Protein AF-A0A5J6DQD5-F1 (afdb_monomer)

InterPro domains:
  IPR000047 Helix-turn-helix motif [PR00031] (21-30)
  IPR000047 Helix-turn-helix motif [PR00031] (30-46)
  IPR001356 Homeodomain [PF00046] (2-46)
  IPR001356 Homeodomain [PS50071] (1-46)
  IPR001356 Homeodomain [SM00389] (1-46)
  IPR001356 Homeodomain [cd00086] (3-46)
  IPR009057 Homedomain-like superfamily [SSF46689] (2-46)
  IPR020479 Homeodomain, metazoa [PR00024] (14-25)
  IPR020479 Homeodomain, metazoa [PR00024] (29-39)
  IPR020479 Homeodomain, metazoa [PR00024] (39-46)

Structure (mmCIF, N/CA/C/O backbone):
data_AF-A0A5J6DQD5-F1
#
_entry.id   AF-A0A5J6DQD5-F1
#
loop_
_atom_site.group_PDB
_atom_site.id
_atom_site.type_symbol
_atom_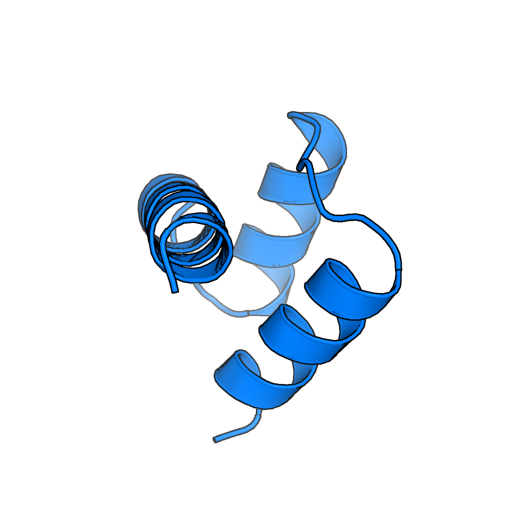site.label_atom_id
_atom_site.label_alt_id
_atom_site.label_comp_id
_atom_site.label_asym_id
_atom_site.label_entity_id
_atom_site.label_seq_id
_atom_site.pdbx_PDB_ins_code
_atom_site.Cartn_x
_atom_site.Cartn_y
_atom_site.Cartn_z
_atom_site.occupancy
_atom_site.B_iso_or_equiv
_atom_site.auth_seq_id
_atom_site.auth_comp_id
_atom_site.auth_asym_id
_atom_site.auth_atom_id
_atom_site.pdbx_PDB_model_num
ATOM 1 N N . ASN A 1 1 ? 0.157 -6.383 14.502 1.00 65.12 1 ASN A N 1
ATOM 2 C CA . ASN A 1 1 ? 0.031 -5.559 13.277 1.00 65.12 1 ASN A CA 1
ATOM 3 C C . ASN A 1 1 ? -0.208 -6.434 12.061 1.00 65.12 1 ASN A C 1
ATOM 5 O O . ASN A 1 1 ? 0.729 -6.761 11.345 1.00 65.12 1 ASN A O 1
ATOM 9 N N . THR A 1 2 ? -1.462 -6.819 11.837 1.00 86.56 2 THR A N 1
ATOM 10 C CA . THR A 1 2 ? -1.863 -7.703 10.730 1.00 86.56 2 THR A CA 1
ATOM 11 C C . THR A 1 2 ? -1.662 -7.039 9.362 1.00 86.56 2 THR A C 1
ATOM 13 O O . THR A 1 2 ? -1.205 -7.692 8.435 1.00 86.56 2 THR A O 1
ATOM 16 N N . GLN A 1 3 ? -1.867 -5.718 9.254 1.00 90.94 3 GLN A N 1
ATOM 17 C CA . GLN A 1 3 ? -1.693 -4.963 8.002 1.00 90.94 3 GLN A CA 1
ATOM 18 C C . GLN A 1 3 ? -0.269 -5.055 7.428 1.00 90.94 3 GLN A C 1
ATOM 20 O O . GLN A 1 3 ? -0.095 -5.283 6.237 1.00 90.94 3 GLN A O 1
ATOM 25 N N . LEU A 1 4 ? 0.760 -4.907 8.273 1.00 94.38 4 LEU A N 1
ATOM 26 C CA . LEU A 1 4 ? 2.156 -4.978 7.828 1.00 94.38 4 LEU A CA 1
ATOM 27 C C . LEU A 1 4 ? 2.524 -6.382 7.335 1.00 94.38 4 LEU A C 1
ATOM 29 O O . LEU A 1 4 ? 3.235 -6.512 6.346 1.00 94.38 4 LEU A O 1
ATOM 33 N N . LEU A 1 5 ? 2.027 -7.421 8.013 1.00 95.75 5 LEU A N 1
ATOM 34 C CA . LEU A 1 5 ? 2.269 -8.806 7.621 1.00 95.75 5 LEU A CA 1
ATOM 35 C C . LEU A 1 5 ? 1.696 -9.092 6.228 1.00 95.75 5 LEU A C 1
ATOM 37 O O . LEU A 1 5 ? 2.388 -9.674 5.399 1.00 95.75 5 LEU A O 1
ATOM 41 N N . GLU A 1 6 ? 0.467 -8.654 5.957 1.00 95.19 6 GLU A N 1
ATOM 42 C CA . GLU A 1 6 ? -0.162 -8.839 4.645 1.00 95.19 6 GLU A CA 1
ATOM 43 C C . GLU A 1 6 ? 0.535 -8.022 3.542 1.00 95.19 6 GLU A C 1
ATOM 45 O O . GLU A 1 6 ? 0.743 -8.533 2.443 1.00 95.19 6 GLU A O 1
ATOM 50 N N . LEU A 1 7 ? 0.993 -6.797 3.837 1.00 96.25 7 LEU A N 1
ATOM 51 C CA . LEU A 1 7 ? 1.789 -5.999 2.892 1.00 96.25 7 LEU A CA 1
ATOM 52 C C . LEU A 1 7 ? 3.144 -6.655 2.567 1.00 96.25 7 LEU A C 1
ATOM 54 O O . LEU A 1 7 ? 3.548 -6.679 1.405 1.00 96.25 7 LEU A O 1
ATOM 58 N N . GLU A 1 8 ? 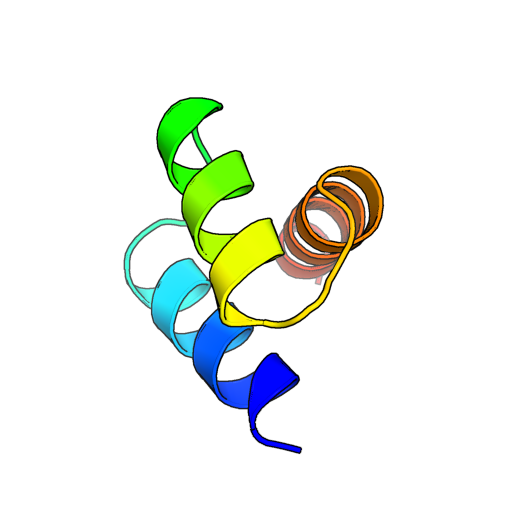3.838 -7.220 3.562 1.00 96.88 8 GLU A N 1
ATOM 59 C CA . GLU A 1 8 ? 5.094 -7.959 3.352 1.00 96.88 8 GLU A CA 1
ATOM 60 C C . GLU A 1 8 ? 4.873 -9.267 2.583 1.00 96.88 8 GLU A C 1
ATOM 62 O O . GLU A 1 8 ? 5.663 -9.579 1.691 1.00 96.88 8 GLU A O 1
ATOM 67 N N . LYS A 1 9 ? 3.796 -10.011 2.874 1.00 95.38 9 LYS A N 1
ATOM 68 C CA . LYS A 1 9 ? 3.417 -11.211 2.109 1.00 95.38 9 LYS A CA 1
ATOM 69 C C . LYS A 1 9 ? 3.186 -10.874 0.642 1.00 95.38 9 LYS A C 1
ATOM 71 O O . LYS A 1 9 ? 3.759 -11.521 -0.233 1.00 95.38 9 LYS A O 1
ATOM 76 N N . GLU A 1 10 ? 2.406 -9.832 0.369 1.00 95.56 10 GLU A N 1
ATOM 77 C CA . GLU A 1 10 ? 2.163 -9.413 -1.006 1.00 95.56 10 GLU A CA 1
ATOM 78 C C . GLU A 1 10 ? 3.457 -8.944 -1.682 1.00 95.56 10 GLU A C 1
ATOM 80 O O . GLU A 1 10 ? 3.731 -9.317 -2.819 1.00 95.56 10 GLU A O 1
ATOM 85 N N . PHE A 1 11 ? 4.300 -8.181 -0.982 1.00 96.31 11 PHE A N 1
ATOM 86 C CA . PHE A 1 11 ? 5.592 -7.746 -1.514 1.00 96.31 11 PHE A CA 1
ATOM 87 C C . PHE A 1 11 ? 6.557 -8.906 -1.773 1.00 96.31 11 PHE A C 1
ATOM 89 O O . PHE A 1 11 ? 7.424 -8.817 -2.647 1.00 96.31 11 PHE A O 1
ATOM 96 N N . HIS A 1 12 ? 6.458 -9.991 -1.008 1.00 95.69 12 HIS A N 1
ATOM 97 C CA . HIS A 1 12 ? 7.211 -11.209 -1.267 1.00 95.69 12 HIS A CA 1
ATOM 98 C C . HIS A 1 12 ? 6.765 -11.861 -2.582 1.00 95.69 12 HIS A C 1
ATOM 100 O O . HIS A 1 12 ? 7.622 -12.245 -3.373 1.00 95.69 12 HIS A O 1
ATOM 106 N N . PHE A 1 13 ? 5.455 -11.900 -2.845 1.00 94.00 13 PHE A N 1
ATOM 107 C CA . PHE A 1 13 ? 4.889 -12.451 -4.077 1.00 94.00 13 PHE A CA 1
ATOM 108 C C . PHE A 1 13 ? 5.137 -11.559 -5.303 1.00 94.00 13 PHE A C 1
ATOM 110 O O . PHE A 1 13 ? 5.510 -12.048 -6.367 1.00 94.00 13 PHE A O 1
ATOM 117 N N . ASN A 1 14 ? 4.966 -10.241 -5.165 1.00 92.25 14 ASN A N 1
ATOM 118 C CA . ASN A 1 14 ? 5.148 -9.286 -6.249 1.00 92.25 14 ASN A CA 1
ATOM 119 C C . ASN A 1 14 ? 5.709 -7.944 -5.747 1.00 92.25 14 ASN A C 1
ATOM 121 O O . ASN A 1 14 ? 5.095 -7.229 -4.958 1.00 92.25 14 ASN A O 1
ATOM 125 N N . LYS A 1 15 ? 6.874 -7.548 -6.276 1.00 93.69 15 LYS A N 1
ATOM 126 C CA . LYS A 1 15 ? 7.545 -6.282 -5.928 1.00 93.69 15 LYS A CA 1
ATOM 127 C C . LYS A 1 15 ? 6.839 -5.042 -6.490 1.00 93.69 15 LYS A C 1
ATOM 129 O O . LYS A 1 15 ? 7.111 -3.931 -6.032 1.00 93.69 15 LYS A O 1
ATOM 134 N N . TYR A 1 16 ? 5.960 -5.203 -7.480 1.00 95.06 16 TYR A N 1
ATOM 135 C CA . TYR A 1 16 ? 5.289 -4.110 -8.183 1.00 95.06 16 TYR A CA 1
ATOM 136 C C . TYR A 1 16 ? 3.780 -4.301 -8.186 1.00 95.06 16 TYR A C 1
ATOM 138 O O . TYR A 1 16 ? 3.256 -5.282 -8.699 1.00 95.06 16 TYR A O 1
ATOM 146 N N . LEU A 1 17 ? 3.062 -3.308 -7.673 1.00 93.06 17 LEU A N 1
ATOM 147 C CA . LEU A 1 17 ? 1.624 -3.423 -7.497 1.00 93.06 17 LEU A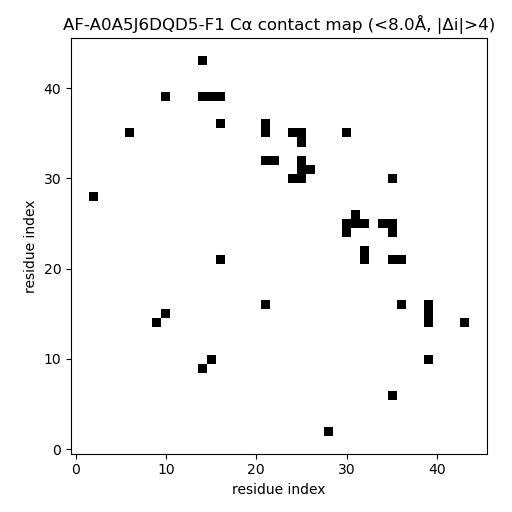 CA 1
ATOM 148 C C . LEU A 1 17 ? 0.837 -2.824 -8.664 1.00 93.06 17 LEU A C 1
ATOM 150 O O . LEU A 1 17 ? 0.925 -1.626 -8.951 1.00 93.06 17 LEU A O 1
ATOM 154 N N . CYS A 1 18 ? 0.031 -3.662 -9.312 1.00 95.25 18 CYS A N 1
ATOM 155 C CA . CYS A 1 18 ? -0.905 -3.261 -10.359 1.00 95.25 18 CYS A CA 1
ATOM 156 C C . CYS A 1 18 ? -2.098 -2.496 -9.757 1.00 95.25 18 CYS A C 1
ATOM 158 O O . CYS A 1 18 ? -2.411 -2.634 -8.575 1.00 95.25 18 CYS A O 1
ATOM 160 N N . ARG A 1 19 ? -2.819 -1.709 -10.568 1.00 95.44 19 ARG A N 1
ATOM 161 C CA . ARG A 1 19 ? -3.997 -0.956 -10.091 1.00 95.44 19 ARG A CA 1
ATOM 162 C C . ARG A 1 19 ? -5.100 -1.847 -9.484 1.00 95.44 19 ARG A C 1
ATOM 164 O O 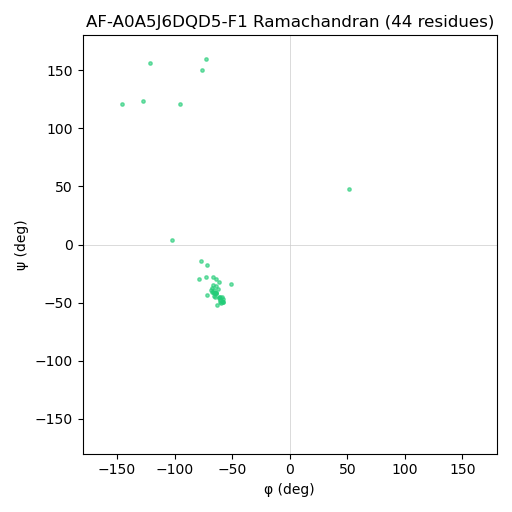. ARG A 1 19 ? -5.522 -1.497 -8.387 1.00 95.44 19 ARG A O 1
ATOM 171 N N . PRO A 1 20 ? -5.524 -2.969 -10.103 1.00 96.38 20 PRO A N 1
ATOM 172 C CA . PRO A 1 20 ? -6.568 -3.825 -9.527 1.00 96.38 20 PRO A CA 1
ATOM 173 C C . PRO A 1 20 ? -6.167 -4.376 -8.158 1.00 96.38 20 PRO A C 1
ATOM 175 O O . PRO A 1 20 ? -6.865 -4.168 -7.170 1.00 96.38 20 PRO A O 1
ATOM 178 N N . ARG A 1 21 ? -4.956 -4.939 -8.070 1.00 95.44 21 ARG A N 1
ATOM 179 C CA . ARG A 1 21 ? -4.438 -5.503 -6.823 1.00 95.44 21 ARG A CA 1
ATOM 180 C C . ARG A 1 21 ? -4.300 -4.461 -5.711 1.00 95.44 21 ARG A C 1
ATOM 182 O O . ARG A 1 21 ? -4.500 -4.762 -4.541 1.00 95.44 21 ARG A O 1
ATOM 189 N N . ARG A 1 22 ? -3.996 -3.209 -6.068 1.00 97.25 22 ARG A N 1
ATOM 190 C CA . AR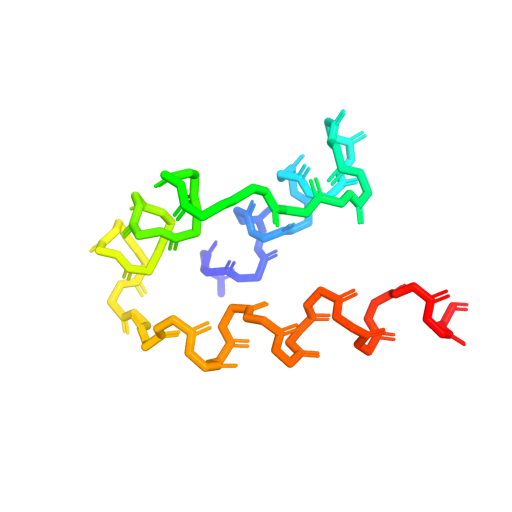G A 1 22 ? -3.877 -2.114 -5.095 1.00 97.25 22 ARG A CA 1
ATOM 191 C C . ARG A 1 22 ? -5.211 -1.783 -4.457 1.00 97.25 22 ARG A C 1
ATOM 193 O O . ARG A 1 22 ? -5.239 -1.521 -3.261 1.00 97.25 22 ARG A O 1
ATOM 200 N N . ILE A 1 23 ? -6.276 -1.781 -5.253 1.00 97.56 23 ILE A N 1
ATOM 201 C CA . ILE A 1 23 ? -7.637 -1.531 -4.777 1.00 97.56 23 ILE A CA 1
ATOM 202 C C . ILE A 1 23 ? -8.068 -2.662 -3.838 1.00 97.56 23 ILE A C 1
ATOM 204 O O . ILE A 1 23 ? -8.567 -2.380 -2.755 1.00 97.56 23 ILE A O 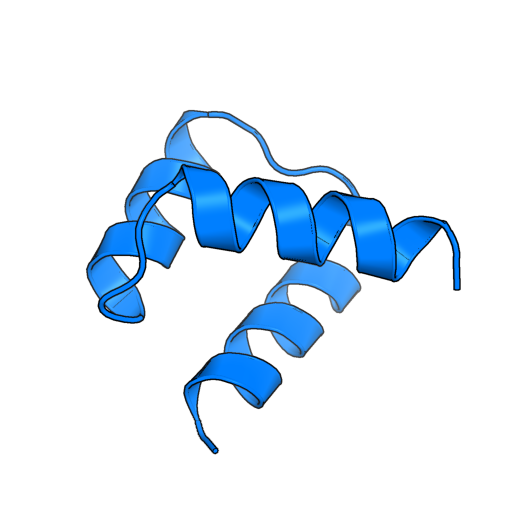1
ATOM 208 N N . GLU A 1 24 ? -7.802 -3.919 -4.205 1.00 96.88 24 GLU A N 1
ATOM 209 C CA . GLU A 1 24 ? -8.113 -5.083 -3.362 1.00 96.88 24 GLU A CA 1
ATOM 210 C C . GLU A 1 24 ? -7.426 -5.012 -1.995 1.00 96.88 24 GLU A C 1
ATOM 212 O O . GLU A 1 24 ? -8.085 -5.150 -0.969 1.00 96.88 24 GLU A O 1
ATOM 217 N N . ILE A 1 25 ? -6.118 -4.742 -1.971 1.00 95.62 25 ILE A N 1
ATOM 218 C CA . ILE A 1 25 ? -5.339 -4.676 -0.725 1.00 95.62 25 ILE A CA 1
ATOM 219 C C . ILE A 1 25 ? -5.746 -3.476 0.127 1.00 95.62 25 ILE A C 1
ATOM 221 O O . ILE A 1 25 ? -5.808 -3.572 1.350 1.00 95.62 25 ILE A O 1
ATOM 225 N N . ALA A 1 26 ? -6.020 -2.337 -0.510 1.00 97.19 26 ALA A N 1
ATOM 226 C CA . ALA A 1 26 ? -6.526 -1.153 0.171 1.00 97.19 26 ALA A CA 1
ATOM 227 C C . ALA A 1 26 ? -7.847 -1.468 0.893 1.00 97.19 26 ALA A C 1
ATOM 229 O O . ALA A 1 26 ? -7.962 -1.232 2.093 1.00 97.19 26 ALA A O 1
ATOM 230 N N . ALA A 1 27 ? -8.793 -2.097 0.190 1.00 97.06 27 ALA A N 1
ATOM 231 C CA . ALA A 1 27 ? -10.072 -2.500 0.761 1.00 97.06 27 ALA A CA 1
ATOM 232 C C . ALA A 1 27 ? -9.923 -3.568 1.861 1.00 97.06 27 ALA A C 1
ATOM 234 O O . ALA A 1 27 ? -10.569 -3.464 2.899 1.00 97.06 27 ALA A O 1
ATOM 235 N N . SER A 1 28 ? -9.061 -4.575 1.673 1.00 95.81 28 SER A N 1
ATOM 236 C CA . SER A 1 28 ? -8.906 -5.672 2.639 1.00 95.81 28 SER A CA 1
ATOM 237 C C . SER A 1 28 ? -8.190 -5.262 3.925 1.00 95.81 28 SER A C 1
ATOM 239 O O . SER A 1 28 ? -8.382 -5.895 4.960 1.00 95.81 28 SER A O 1
ATOM 241 N N . LEU A 1 29 ? -7.319 -4.251 3.859 1.00 95.69 29 LEU A N 1
ATOM 242 C CA . LEU A 1 29 ? -6.512 -3.790 4.991 1.00 95.69 29 LEU A CA 1
ATOM 243 C C . LEU A 1 29 ? -7.047 -2.514 5.645 1.00 95.69 29 LEU A C 1
ATOM 245 O O . LEU A 1 29 ? -6.387 -2.013 6.554 1.00 95.69 29 LEU A O 1
ATOM 249 N N . ASP A 1 30 ? -8.193 -1.998 5.196 1.00 96.19 30 ASP A N 1
ATOM 250 C CA . ASP A 1 30 ? -8.738 -0.700 5.617 1.00 96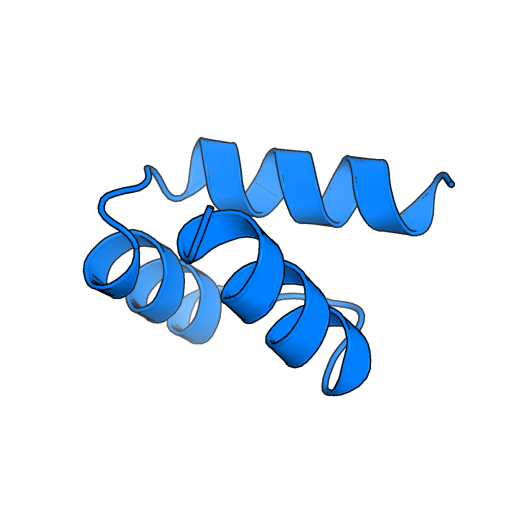.19 30 ASP A CA 1
ATOM 251 C C . ASP A 1 30 ? -7.696 0.430 5.475 1.00 96.19 30 ASP A C 1
ATOM 253 O O . ASP A 1 30 ? -7.392 1.199 6.388 1.00 96.19 30 ASP A O 1
ATOM 257 N N . LEU A 1 31 ? -7.058 0.465 4.303 1.00 96.19 31 LEU A N 1
ATOM 258 C CA . LEU A 1 31 ? -6.062 1.457 3.918 1.00 96.19 31 LEU A CA 1
ATOM 259 C C . LEU A 1 31 ? -6.517 2.181 2.657 1.00 96.19 31 LEU A C 1
ATOM 261 O O . LEU A 1 31 ? -7.241 1.659 1.818 1.00 96.19 31 LEU A O 1
ATOM 265 N N . THR A 1 32 ? -6.006 3.385 2.450 1.00 97.62 32 THR A N 1
ATOM 266 C CA . THR A 1 32 ? -6.157 4.072 1.166 1.00 97.62 32 THR A CA 1
ATOM 267 C C . THR A 1 32 ? -5.200 3.490 0.123 1.00 97.62 32 THR A C 1
ATOM 269 O O . THR A 1 32 ? -4.066 3.109 0.435 1.00 97.62 32 THR A O 1
ATOM 272 N N . GLU A 1 33 ? -5.584 3.527 -1.159 1.00 97.69 33 GLU A N 1
ATOM 273 C CA . GLU A 1 33 ? -4.677 3.178 -2.268 1.00 97.69 33 GLU A CA 1
ATOM 274 C C . GLU A 1 33 ? -3.341 3.939 -2.187 1.00 97.69 33 GLU A C 1
ATOM 276 O O . GLU A 1 33 ? -2.288 3.412 -2.554 1.00 97.69 33 GLU A O 1
ATOM 281 N N . ARG A 1 34 ? -3.369 5.188 -1.697 1.00 97.25 34 ARG A N 1
ATOM 282 C CA . ARG A 1 34 ? -2.175 6.016 -1.510 1.00 97.25 34 ARG A CA 1
ATOM 283 C C . ARG A 1 34 ? -1.238 5.424 -0.458 1.00 97.25 34 ARG A C 1
ATOM 285 O O . ARG A 1 34 ? -0.040 5.369 -0.719 1.00 97.25 34 ARG A O 1
ATOM 292 N N . GLN A 1 35 ? -1.753 4.976 0.688 1.00 97.69 35 GLN A N 1
ATOM 293 C CA . GLN A 1 35 ? -0.941 4.336 1.731 1.00 97.69 35 GLN A CA 1
ATOM 294 C C . GLN A 1 35 ? -0.282 3.058 1.209 1.00 97.69 35 GLN A C 1
ATOM 296 O O . GLN A 1 35 ? 0.929 2.903 1.357 1.00 97.69 35 GLN A O 1
ATOM 301 N N . VAL A 1 36 ? -1.039 2.203 0.514 1.00 97.12 36 VAL A N 1
ATOM 302 C CA . VAL A 1 36 ? -0.499 0.979 -0.102 1.00 97.1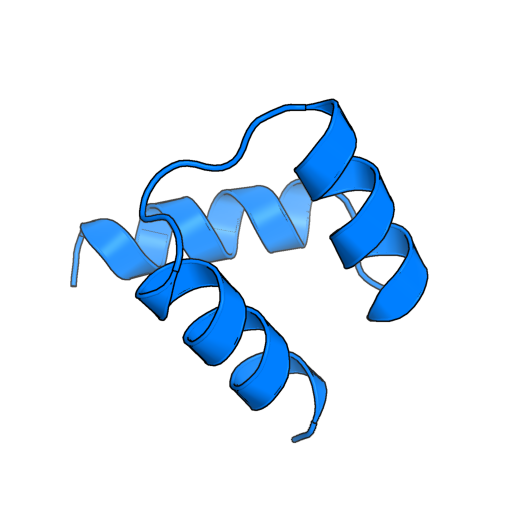2 36 VAL A CA 1
ATOM 303 C C . VAL A 1 36 ? 0.585 1.327 -1.129 1.00 97.12 36 VAL A C 1
ATOM 305 O O . VAL A 1 36 ? 1.674 0.757 -1.107 1.00 97.12 36 VAL A O 1
ATOM 308 N N . LYS A 1 37 ? 0.344 2.324 -1.992 1.00 96.81 37 LYS A N 1
ATOM 309 C CA . LYS A 1 37 ? 1.328 2.786 -2.984 1.00 96.81 37 LYS A CA 1
ATOM 310 C C . LYS A 1 37 ? 2.621 3.283 -2.331 1.00 96.81 37 LYS A C 1
ATOM 312 O O . LYS A 1 37 ? 3.697 2.874 -2.758 1.00 96.81 37 LYS A O 1
ATOM 317 N N . VAL A 1 38 ? 2.522 4.161 -1.332 1.00 97.50 38 VAL A N 1
ATOM 318 C CA . VAL A 1 38 ? 3.687 4.734 -0.636 1.00 97.50 38 VAL A CA 1
ATOM 319 C C . VAL A 1 38 ? 4.466 3.647 0.093 1.00 97.50 38 VAL A C 1
ATOM 321 O O . VAL A 1 38 ? 5.691 3.622 0.013 1.00 97.50 38 VAL A O 1
ATOM 324 N N . TRP A 1 39 ? 3.778 2.708 0.744 1.00 97.12 39 TRP A N 1
ATOM 325 C CA . TRP A 1 39 ? 4.436 1.593 1.416 1.00 97.12 39 TRP A CA 1
ATOM 326 C C . TRP A 1 39 ? 5.237 0.738 0.424 1.00 97.12 39 TRP A C 1
ATOM 328 O O . TRP A 1 39 ? 6.424 0.515 0.645 1.00 97.12 39 TRP A O 1
ATOM 338 N N . PHE A 1 40 ? 4.652 0.358 -0.720 1.00 97.50 40 PHE A N 1
ATOM 339 C CA . PHE A 1 40 ? 5.361 -0.403 -1.762 1.00 97.50 40 PHE A CA 1
ATOM 340 C C . PHE A 1 40 ? 6.526 0.379 -2.380 1.00 97.50 40 PHE A C 1
ATOM 342 O O . PHE A 1 40 ? 7.562 -0.197 -2.705 1.00 97.50 40 PHE A O 1
ATOM 349 N N . GLN A 1 41 ? 6.388 1.699 -2.530 1.00 96.88 41 GLN A N 1
ATOM 350 C CA . GLN A 1 41 ? 7.487 2.558 -2.972 1.00 96.88 41 GLN A CA 1
ATOM 351 C C . GLN A 1 41 ? 8.639 2.551 -1.962 1.00 96.88 41 GLN A C 1
ATOM 353 O O . GLN A 1 41 ? 9.764 2.241 -2.348 1.00 96.88 41 GLN A O 1
ATOM 358 N N . ASN A 1 42 ? 8.351 2.807 -0.685 1.00 96.56 42 ASN A N 1
ATOM 359 C CA . ASN A 1 42 ? 9.343 2.819 0.389 1.00 96.56 42 ASN A CA 1
ATOM 360 C C . ASN A 1 42 ? 10.002 1.449 0.569 1.00 96.56 42 ASN A C 1
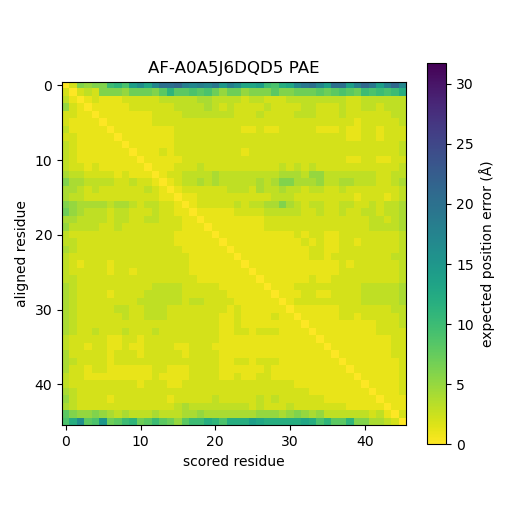ATOM 362 O O . ASN A 1 42 ? 11.205 1.366 0.794 1.00 96.56 42 ASN A O 1
ATOM 366 N N . ARG A 1 43 ? 9.231 0.365 0.427 1.00 96.88 43 ARG A N 1
ATOM 367 C CA . ARG A 1 43 ? 9.721 -0.997 0.631 1.00 96.88 43 ARG A CA 1
ATOM 368 C C . ARG A 1 43 ? 10.748 -1.439 -0.410 1.00 96.88 43 ARG A C 1
ATOM 370 O O . ARG A 1 43 ? 11.590 -2.259 -0.074 1.00 96.88 43 ARG A O 1
ATOM 377 N N . ARG A 1 44 ? 10.697 -0.900 -1.635 1.00 95.38 44 ARG A N 1
ATOM 378 C CA . ARG A 1 44 ? 11.696 -1.161 -2.693 1.00 95.38 44 ARG A CA 1
ATOM 379 C C . ARG A 1 44 ? 12.983 -0.362 -2.528 1.00 95.38 44 ARG A C 1
ATOM 381 O O . ARG A 1 44 ? 14.017 -0.796 -3.012 1.00 95.38 44 ARG A O 1
ATOM 388 N N . MET A 1 45 ? 12.893 0.821 -1.924 1.00 94.06 45 MET A N 1
ATOM 389 C CA . MET A 1 45 ? 14.055 1.680 -1.678 1.00 94.06 45 MET A CA 1
ATOM 390 C C . MET A 1 45 ? 14.896 1.197 -0.491 1.00 94.06 45 MET A C 1
ATOM 392 O O . MET A 1 45 ? 16.009 1.679 -0.307 1.00 94.06 45 MET A O 1
ATOM 396 N N . LYS A 1 46 ? 14.340 0.295 0.322 1.00 82.56 46 LYS A N 1
ATOM 397 C CA . LYS A 1 46 ? 14.980 -0.320 1.480 1.00 82.56 46 LYS A CA 1
ATOM 398 C C . LYS A 1 46 ? 15.583 -1.666 1.104 1.00 82.56 46 LYS A C 1
ATOM 400 O O . LYS A 1 46 ? 16.732 -1.906 1.521 1.00 82.56 46 LYS A O 1
#

Nearest PDB structures (foldseek):
  1p7i-assembly3_C  TM=1.007E+00  e=2.425E-03  Drosophila melanogaster
  1p7j-assembly1_A  TM=1.009E+00  e=2.425E-03  Drosophila melanogaster
  1enh-assembly1_A  TM=1.003E+00  e=3.354E-03  Drosophila melanogaster
  4qtr-assembly1_A  TM=9.792E-01  e=8.870E-03  Drosophila melanogaster
  2dms-assembly1_A  TM=9.530E-01  e=4.205E-02  Mus musculus

Solvent-accessible surface area (backbone atoms only — not comparable to full-atom values): 2756 Å² total; per-residue (Å²): 118,69,59,60,54,54,52,51,52,48,44,69,77,43,81,70,82,49,73,70,62,38,50,53,51,12,66,76,55,78,44,51,54,64,57,54,50,50,49,50,53,53,59,71,77,103

Foldseek 3Di:
DVLVVVLVVVCVVPLDDDPVNLVVSCVVSVHDSVVSVVCSVVVVVD

Organism: NCBI:txid2555506

Mean predicted aligned error: 2.47 Å

Radius of gyration: 9.42 Å; Cα contacts (8 Å, |Δi|>4): 24; chains: 1; bounding box: 25×18×24 Å

pLDDT: mean 94.75, std 5.21, range [65.12, 97.69]

Sequence (46 aa):
NTQLLELEKEFHFNKYLCRPRRIEIAASLDLTERQVKVWFQNRRMK

Secondary structure (DSSP, 8-state):
-HHHHHHHHHHHH-SS--HHHHHHHHHHTT--HHHHHHHHHHHHH-